Protein AF-A0A8T5J5F2-F1 (afdb_monomer)

Radius of gyration: 21.28 Å; Cα contacts (8 Å, |Δi|>4): 90; chains: 1; bounding box: 45×42×48 Å

Secondary structure (DSSP, 8-state):
-GGGT-----GGGSHHHHHHHTTS-HHHHS-TT--TTHHHHHHHTTTT--HHHHHPPPP-TTTTTSHHHHHHHHHHHGGGHHHHHHHSTTTHHHHTT-HHHHHHHHHHHHHHTTTSS-S---S-HHHHHHTT-

Solvent-accessible surface area (backbone atoms only — not comparable to full-atom values): 8049 Å² total; per-residue (Å²): 91,66,94,73,79,38,88,84,83,63,74,77,74,34,67,70,50,41,61,52,62,71,70,54,60,61,61,43,63,60,26,95,85,64,50,77,48,41,52,59,38,59,58,43,64,77,45,97,59,57,66,71,66,60,67,51,79,90,72,67,85,55,64,76,78,48,46,68,66,55,53,54,49,49,63,70,51,47,82,53,24,63,46,39,14,64,74,40,66,97,47,20,80,58,26,70,75,32,50,70,56,24,49,50,50,31,46,48,39,48,56,45,51,81,72,63,45,73,65,87,86,78,78,57,74,65,56,38,41,58,76,62,86

Foldseek 3Di:
DVVVVDDDDDVCPDPVNVVVVVPDDPCCCQNPVRDHNNVVLVVCVVDPDDNCVSRPDDDDPPCVPCVVVVVVVLVVCVVLQQVLLVVVVVCNVVSNVPVVVSLVVQLCCLQQPPVNNPDDDDDDSNVSSVVRD

Mean predicted aligned error: 8.56 Å

Sequence (133 aa):
SMAHGLEVRVPFLGSRHRNASHKLPMDWRLPANLEEKAALRAAADLTNLPKEIVRRPKLPAGRATSPRMIDSLLDELNPFVEGIAKKNKDLERTLLKQPEIAIGLGLFEAMHILDGGRNKRVGDVSDLLQEVI

pLDDT: mean 90.84, std 8.26, range [58.56, 97.5]

Structure (mmCIF, N/CA/C/O backbone):
data_AF-A0A8T5J5F2-F1
#
_entry.id   AF-A0A8T5J5F2-F1
#
loop_
_atom_site.group_PDB
_atom_site.id
_atom_site.type_symbol
_atom_site.label_atom_id
_atom_site.label_alt_id
_atom_site.label_comp_id
_atom_site.label_asym_id
_atom_site.label_entity_id
_atom_site.label_seq_id
_atom_site.pdbx_PDB_ins_code
_atom_site.Cartn_x
_atom_site.Cartn_y
_atom_site.Cartn_z
_atom_site.occupancy
_atom_site.B_iso_or_equiv
_atom_site.auth_seq_id
_atom_site.auth_comp_id
_atom_site.auth_asym_id
_atom_site.auth_atom_id
_atom_site.pdbx_PDB_model_num
ATOM 1 N N . SER A 1 1 ? 5.846 16.507 -0.248 1.00 76.06 1 SER A N 1
ATOM 2 C CA . SER A 1 1 ? 6.502 17.199 -1.378 1.00 76.06 1 SER A CA 1
ATOM 3 C C . SER A 1 1 ? 5.884 18.563 -1.652 1.00 76.06 1 SER A C 1
ATOM 5 O O . SER A 1 1 ? 6.597 19.546 -1.532 1.00 76.06 1 SER A O 1
ATOM 7 N N . MET A 1 2 ? 4.575 18.660 -1.915 1.00 85.44 2 MET A N 1
ATOM 8 C CA . MET A 1 2 ? 3.913 19.948 -2.200 1.00 85.44 2 MET A CA 1
ATOM 9 C C . MET A 1 2 ? 4.020 20.964 -1.053 1.00 85.44 2 MET A C 1
ATOM 11 O O . MET A 1 2 ? 4.306 22.127 -1.302 1.00 85.44 2 MET A O 1
ATOM 15 N N . ALA A 1 3 ? 3.917 20.514 0.205 1.00 90.62 3 ALA A N 1
ATOM 16 C CA . ALA A 1 3 ? 4.149 21.358 1.387 1.00 90.62 3 ALA A CA 1
ATOM 17 C C . ALA A 1 3 ? 5.572 21.958 1.466 1.00 90.62 3 ALA A C 1
ATOM 19 O O . ALA A 1 3 ? 5.820 22.840 2.272 1.00 90.62 3 ALA A O 1
ATOM 20 N N . HIS A 1 4 ? 6.502 21.470 0.641 1.00 93.62 4 HIS A N 1
ATOM 21 C CA . HIS A 1 4 ? 7.883 21.945 0.546 1.00 93.62 4 HIS A CA 1
ATOM 22 C C . HIS A 1 4 ? 8.172 22.574 -0.833 1.00 93.62 4 HIS A C 1
ATOM 24 O O . HIS A 1 4 ? 9.328 22.672 -1.228 1.00 93.62 4 HIS A O 1
ATOM 30 N N . GLY A 1 5 ? 7.139 22.936 -1.609 1.00 93.31 5 GLY A N 1
ATOM 31 C CA . GLY A 1 5 ? 7.295 23.550 -2.935 1.00 93.31 5 GLY A CA 1
ATOM 32 C C . GLY A 1 5 ? 7.844 22.617 -4.023 1.00 93.31 5 GLY A C 1
ATOM 33 O O . GLY A 1 5 ? 8.269 23.090 -5.073 1.00 93.31 5 GLY A O 1
ATOM 34 N N . LEU A 1 6 ? 7.850 21.298 -3.793 1.00 95.31 6 LEU A N 1
ATOM 35 C CA . LEU A 1 6 ? 8.375 20.315 -4.743 1.00 95.31 6 LEU A CA 1
ATOM 36 C C . LEU A 1 6 ? 7.249 19.645 -5.539 1.00 95.31 6 LEU A C 1
ATOM 38 O O . LEU A 1 6 ? 6.440 18.903 -4.970 1.00 95.31 6 LEU A O 1
ATOM 42 N N . GLU A 1 7 ? 7.259 19.833 -6.862 1.00 94.31 7 GLU A N 1
ATOM 43 C CA . GLU A 1 7 ? 6.437 19.058 -7.798 1.00 94.31 7 GLU A CA 1
ATOM 44 C C . GLU A 1 7 ? 7.052 17.661 -7.976 1.00 94.31 7 GLU A C 1
ATOM 46 O O . GLU A 1 7 ? 8.074 17.481 -8.638 1.00 94.31 7 GLU A O 1
ATOM 51 N N . VAL A 1 8 ? 6.428 16.643 -7.383 1.00 93.38 8 VAL A N 1
ATOM 52 C CA . VAL A 1 8 ? 6.854 15.250 -7.566 1.00 93.38 8 VAL A CA 1
ATOM 53 C C . VAL A 1 8 ? 6.078 14.627 -8.714 1.00 93.38 8 VAL A C 1
ATO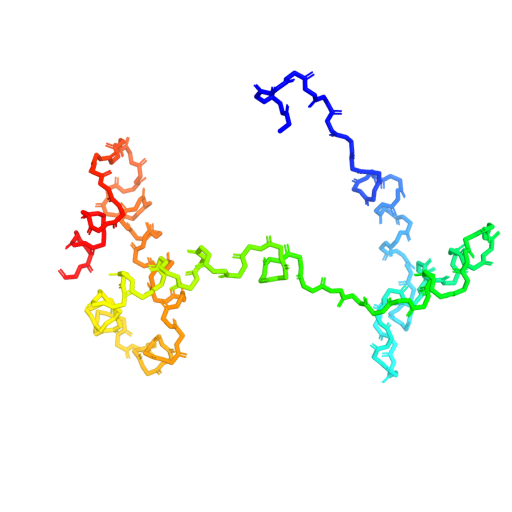M 55 O O . VAL A 1 8 ? 4.850 14.588 -8.696 1.00 93.38 8 VAL A O 1
ATOM 58 N N . ARG A 1 9 ? 6.807 14.079 -9.689 1.00 94.25 9 ARG A N 1
ATOM 59 C CA . ARG A 1 9 ? 6.229 13.340 -10.816 1.00 94.25 9 ARG A CA 1
ATOM 60 C C . ARG A 1 9 ? 6.340 11.840 -10.599 1.00 94.25 9 ARG A C 1
ATOM 62 O O . ARG A 1 9 ? 7.328 11.350 -10.057 1.00 94.25 9 ARG A O 1
ATOM 69 N N . VAL A 1 10 ? 5.339 11.105 -11.081 1.00 94.44 10 VAL A N 1
ATOM 70 C CA . VAL A 1 10 ? 5.279 9.639 -10.989 1.00 94.44 10 VAL A CA 1
ATOM 71 C C . VAL A 1 10 ? 5.172 9.045 -12.400 1.00 94.44 10 VAL A C 1
ATOM 73 O O . VAL A 1 10 ? 4.064 8.795 -12.878 1.00 94.44 10 VAL A O 1
ATOM 76 N N . PRO A 1 11 ? 6.302 8.811 -13.097 1.00 94.38 11 PRO A N 1
ATOM 77 C CA . PRO A 1 11 ? 6.298 8.390 -14.502 1.00 94.38 11 PRO A CA 1
ATOM 78 C C . PRO A 1 11 ? 5.490 7.114 -14.780 1.00 94.38 11 PRO A C 1
ATOM 80 O O . PRO A 1 11 ? 4.796 7.026 -15.792 1.00 94.38 11 PRO A O 1
ATOM 83 N N . PHE A 1 12 ? 5.507 6.153 -13.851 1.00 94.25 12 PHE A N 1
ATOM 84 C CA . PHE A 1 12 ? 4.774 4.887 -13.972 1.00 94.25 12 PHE A CA 1
ATOM 85 C C . PHE A 1 12 ? 3.243 5.042 -13.966 1.00 94.25 12 PHE A C 1
ATOM 87 O O . PHE A 1 12 ? 2.542 4.138 -14.417 1.00 94.25 12 PHE A O 1
ATOM 94 N N . LEU A 1 13 ? 2.707 6.176 -13.499 1.00 95.00 13 LEU A N 1
ATOM 95 C CA . LEU A 1 13 ? 1.266 6.458 -13.515 1.00 95.00 13 LEU A CA 1
ATOM 96 C C . LEU A 1 13 ? 0.820 7.287 -14.727 1.00 95.00 13 LEU A C 1
ATOM 98 O O . LEU A 1 13 ? -0.374 7.554 -14.874 1.00 95.00 13 LEU A O 1
ATOM 102 N N . GLY A 1 14 ? 1.742 7.653 -15.622 1.00 96.56 14 GLY A N 1
ATOM 103 C CA . GLY A 1 14 ? 1.405 8.338 -16.867 1.00 96.56 14 GLY A CA 1
ATOM 104 C C . GLY A 1 14 ? 0.468 7.501 -17.744 1.00 96.56 14 GLY A C 1
ATOM 105 O O . GLY A 1 14 ? 0.651 6.290 -17.884 1.00 96.56 14 GLY A O 1
ATOM 106 N N . SER A 1 15 ? -0.521 8.143 -18.373 1.00 96.75 15 SER A N 1
ATOM 107 C CA . SER A 1 15 ? -1.569 7.475 -19.167 1.00 96.75 15 SER A CA 1
ATOM 108 C C . SER A 1 15 ? -1.007 6.548 -20.248 1.00 96.75 15 SER A C 1
ATOM 110 O O . SER A 1 15 ? -1.450 5.410 -20.385 1.00 96.75 15 SER A O 1
ATOM 112 N N . ARG A 1 16 ? 0.028 6.993 -20.971 1.00 96.88 16 ARG A N 1
ATOM 113 C CA . ARG A 1 16 ? 0.711 6.199 -22.006 1.00 96.88 16 ARG A CA 1
ATOM 114 C C . ARG A 1 16 ? 1.339 4.928 -21.437 1.00 96.88 16 ARG A C 1
ATOM 116 O O . ARG A 1 16 ? 1.150 3.857 -22.006 1.00 96.88 16 ARG A O 1
ATOM 123 N N . HIS A 1 17 ? 2.052 5.047 -20.315 1.00 95.81 17 HIS A N 1
ATOM 124 C CA . HIS A 1 17 ? 2.684 3.903 -19.662 1.00 95.81 17 HIS A CA 1
ATOM 125 C C . HIS A 1 17 ? 1.627 2.933 -19.134 1.00 95.81 17 HIS A C 1
ATOM 127 O O . HIS A 1 17 ? 1.692 1.746 -19.435 1.00 95.81 17 HIS A O 1
ATOM 133 N N . ARG A 1 18 ? 0.602 3.435 -18.431 1.00 95.38 18 ARG A N 1
ATOM 134 C CA . ARG A 1 18 ? -0.513 2.608 -17.947 1.00 95.38 18 ARG A CA 1
ATOM 135 C C . ARG A 1 18 ? -1.175 1.842 -19.092 1.00 95.38 18 ARG A C 1
ATOM 137 O O . ARG A 1 18 ? -1.295 0.625 -19.005 1.00 95.38 18 ARG A O 1
ATOM 144 N N . ASN A 1 19 ? -1.536 2.523 -20.178 1.00 96.81 19 ASN A N 1
ATOM 145 C CA . ASN A 1 19 ? -2.191 1.902 -21.332 1.00 96.81 19 ASN A CA 1
ATOM 146 C C . ASN A 1 19 ? -1.341 0.802 -21.983 1.00 96.81 19 ASN A C 1
ATOM 148 O O . ASN A 1 19 ? -1.895 -0.200 -22.428 1.00 96.81 19 ASN A O 1
ATOM 152 N N . ALA A 1 20 ? -0.018 0.972 -22.045 1.00 95.19 20 ALA A N 1
ATOM 153 C CA . ALA A 1 20 ? 0.886 -0.058 -22.552 1.00 95.19 20 ALA A CA 1
ATOM 154 C C . ALA A 1 20 ? 1.003 -1.237 -21.571 1.00 95.19 20 ALA A C 1
ATOM 156 O O . ALA A 1 20 ? 0.796 -2.385 -21.956 1.00 95.19 20 ALA A O 1
ATOM 157 N N . SER A 1 21 ? 1.251 -0.956 -20.290 1.00 93.50 21 SER A N 1
ATOM 158 C CA . SER A 1 21 ? 1.438 -1.974 -19.250 1.00 93.50 21 SER A CA 1
ATOM 159 C C . SER A 1 21 ? 0.181 -2.819 -19.005 1.00 93.50 21 SER A C 1
ATOM 161 O O . SER A 1 21 ? 0.288 -4.007 -18.712 1.00 93.50 21 SER A O 1
ATOM 163 N N . HIS A 1 22 ? -1.018 -2.250 -19.179 1.00 93.31 22 HIS A N 1
ATOM 164 C CA . HIS A 1 22 ? -2.284 -2.989 -19.080 1.00 93.31 22 HIS A CA 1
ATOM 165 C C . HIS A 1 22 ? -2.499 -4.007 -20.210 1.00 93.31 22 HIS A C 1
ATOM 167 O O . HIS A 1 22 ? -3.282 -4.935 -20.029 1.00 93.31 22 HIS A O 1
ATOM 173 N N . LYS A 1 23 ? -1.812 -3.854 -21.349 1.00 95.75 23 LYS A N 1
ATOM 174 C CA . LYS A 1 23 ? -1.894 -4.776 -22.494 1.00 95.75 23 LYS A CA 1
ATOM 175 C C . LYS A 1 23 ? -0.872 -5.913 -22.427 1.00 95.75 23 LYS A C 1
ATOM 177 O O . LYS A 1 23 ? -0.863 -6.766 -23.309 1.00 95.75 23 LYS A O 1
ATOM 182 N N . LEU A 1 24 ? 0.002 -5.922 -21.418 1.00 95.38 24 LEU A N 1
ATOM 183 C CA . LEU A 1 24 ? 0.981 -6.990 -21.249 1.00 95.38 24 LEU A CA 1
ATOM 184 C C . LEU A 1 24 ? 0.281 -8.321 -20.923 1.00 95.38 24 LEU A C 1
ATOM 186 O O . LEU A 1 24 ? -0.649 -8.328 -20.107 1.00 95.38 24 LEU A O 1
ATOM 190 N N . PRO A 1 25 ? 0.748 -9.449 -21.495 1.00 95.31 25 PRO A N 1
ATOM 191 C CA . PRO A 1 25 ? 0.266 -10.774 -21.120 1.00 95.31 25 PRO A CA 1
ATOM 192 C C . PRO A 1 25 ? 0.392 -11.023 -19.613 1.00 95.31 25 PRO A C 1
ATOM 194 O O . PRO A 1 25 ? 1.283 -10.475 -18.957 1.00 95.31 25 PRO A O 1
ATOM 197 N N . MET A 1 26 ? -0.488 -11.862 -19.057 1.00 92.38 26 MET A N 1
ATOM 198 C CA . MET A 1 26 ? -0.483 -12.161 -17.619 1.00 92.38 26 MET A CA 1
ATOM 199 C C . MET A 1 26 ? 0.855 -12.705 -17.137 1.00 92.38 26 MET A C 1
ATOM 201 O O . MET A 1 26 ? 1.329 -12.235 -16.109 1.00 92.38 26 MET A O 1
ATOM 205 N N . ASP A 1 27 ? 1.503 -13.574 -17.911 1.00 93.56 27 ASP A N 1
ATOM 206 C CA . ASP A 1 27 ? 2.785 -14.183 -17.539 1.00 93.56 27 ASP A CA 1
ATOM 207 C C . ASP A 1 27 ? 3.900 -13.148 -17.334 1.00 93.56 27 ASP A C 1
ATOM 209 O O . ASP A 1 27 ? 4.822 -13.361 -16.560 1.00 93.56 27 ASP A O 1
ATOM 213 N N . TRP A 1 28 ? 3.802 -11.974 -17.961 1.00 93.00 28 TRP A N 1
ATOM 214 C CA . TRP A 1 28 ? 4.762 -10.882 -17.776 1.00 93.00 28 TRP A CA 1
ATOM 215 C C . TRP A 1 28 ? 4.472 -9.999 -16.554 1.00 93.00 28 TRP A C 1
ATOM 217 O O . TRP A 1 28 ? 5.340 -9.234 -16.113 1.00 93.00 28 TRP A O 1
ATOM 227 N N . ARG A 1 29 ? 3.248 -10.074 -16.020 1.00 88.56 29 ARG A N 1
ATOM 228 C CA . ARG A 1 29 ? 2.793 -9.330 -14.835 1.00 88.56 29 ARG A CA 1
ATOM 229 C C . ARG A 1 29 ? 2.836 -10.189 -13.572 1.00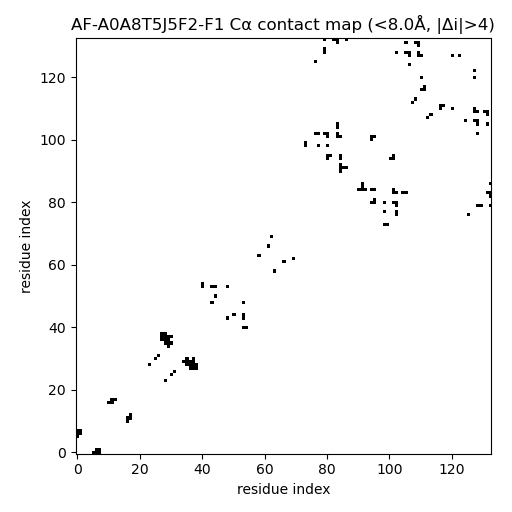 88.56 29 ARG A C 1
ATOM 231 O O . ARG A 1 29 ? 3.161 -9.667 -12.508 1.00 88.56 29 ARG A O 1
ATOM 238 N N . LEU A 1 30 ? 2.504 -11.471 -13.712 1.00 87.69 30 LEU A N 1
ATOM 239 C CA . LEU A 1 30 ? 2.431 -12.483 -12.664 1.00 87.69 30 LEU A CA 1
ATOM 240 C C . LEU A 1 30 ? 2.851 -13.857 -13.235 1.00 87.69 30 LEU A C 1
ATOM 242 O O . LEU A 1 30 ? 1.992 -14.689 -13.523 1.00 87.69 30 LEU A O 1
ATOM 246 N N . PRO A 1 31 ? 4.155 -14.085 -13.453 1.00 88.94 31 PRO A N 1
ATOM 247 C CA . PRO A 1 31 ? 4.662 -15.364 -13.947 1.00 88.94 31 PRO A CA 1
ATOM 248 C C . PRO A 1 31 ? 4.494 -1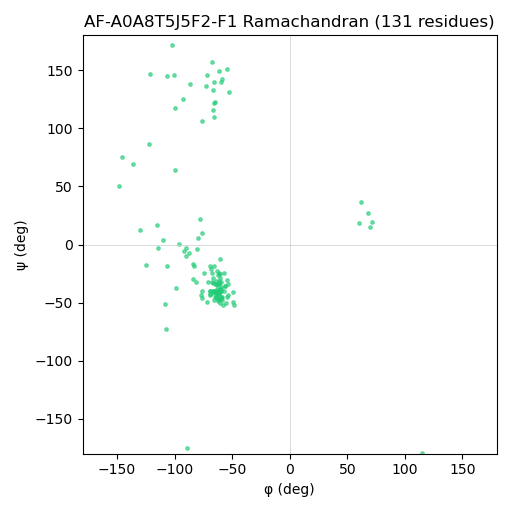6.493 -12.918 1.00 88.94 31 PRO A C 1
ATOM 250 O O . PRO A 1 31 ? 4.464 -16.259 -11.709 1.00 88.94 31 PRO A O 1
ATOM 253 N N . ALA A 1 32 ? 4.477 -17.742 -13.395 1.00 90.50 32 ALA A N 1
ATOM 254 C CA . ALA A 1 32 ? 4.342 -18.939 -12.553 1.00 90.50 32 ALA A CA 1
ATOM 255 C C . ALA A 1 32 ? 5.496 -19.130 -11.548 1.00 90.50 32 ALA A C 1
ATOM 257 O O . ALA A 1 32 ? 5.307 -19.721 -10.490 1.00 90.50 32 ALA A O 1
ATOM 258 N N . ASN A 1 33 ? 6.684 -18.602 -11.854 1.00 89.81 33 ASN A N 1
ATOM 259 C CA . ASN A 1 33 ? 7.846 -18.622 -10.961 1.00 89.81 33 ASN A CA 1
ATOM 260 C C . ASN A 1 33 ? 7.797 -17.533 -9.867 1.00 89.81 33 A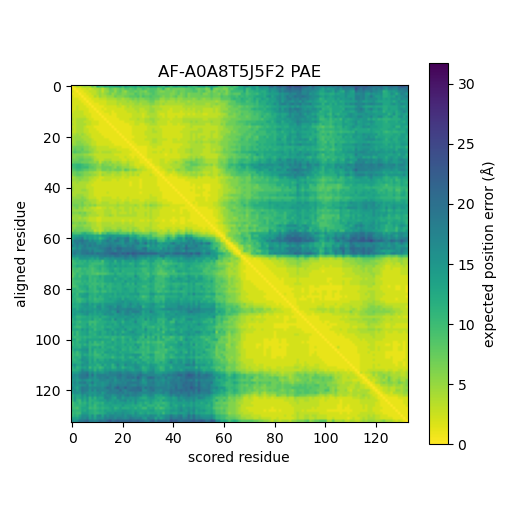SN A C 1
ATOM 262 O O . ASN A 1 33 ? 8.775 -17.368 -9.141 1.00 89.81 33 ASN A O 1
ATOM 266 N N . LEU A 1 34 ? 6.690 -16.783 -9.770 1.00 85.06 34 LEU A N 1
ATOM 267 C CA . LEU A 1 34 ? 6.470 -15.689 -8.818 1.00 85.06 34 LEU A CA 1
ATOM 268 C C . LEU A 1 34 ? 7.472 -14.527 -8.940 1.00 85.06 34 LEU A C 1
ATOM 270 O O . LEU A 1 34 ? 7.596 -13.716 -8.019 1.00 85.06 34 LEU A O 1
ATOM 274 N N . GLU A 1 35 ? 8.172 -14.400 -10.071 1.00 87.88 35 GLU A N 1
ATOM 275 C CA . GLU A 1 35 ? 9.056 -13.264 -10.309 1.00 87.88 35 GLU A CA 1
ATOM 276 C C . GLU A 1 35 ? 8.254 -11.958 -10.414 1.00 87.88 35 GLU A C 1
ATOM 278 O O . GLU A 1 35 ? 7.545 -11.678 -11.385 1.00 87.88 35 GLU A O 1
ATOM 283 N N . GLU A 1 36 ? 8.401 -11.105 -9.403 1.00 87.62 36 GLU A N 1
ATOM 284 C CA . GLU A 1 36 ? 7.753 -9.804 -9.396 1.00 87.62 36 GLU A CA 1
ATOM 285 C C . GLU A 1 36 ? 8.305 -8.885 -10.496 1.00 87.62 36 GLU A C 1
ATOM 287 O O . GLU A 1 36 ? 9.514 -8.642 -10.594 1.00 87.62 36 GLU A O 1
ATOM 292 N N . LYS A 1 37 ? 7.388 -8.236 -11.227 1.00 91.06 37 LYS A N 1
ATOM 293 C CA . LYS A 1 37 ? 7.695 -7.178 -12.204 1.00 91.06 37 LYS A CA 1
ATOM 294 C C . LYS A 1 37 ? 8.574 -7.666 -13.371 1.00 91.06 37 LYS A C 1
ATOM 296 O O . LYS A 1 37 ? 9.404 -6.897 -13.856 1.00 91.06 37 LYS A O 1
ATOM 301 N N . ALA A 1 38 ? 8.374 -8.899 -13.841 1.00 93.88 38 ALA A N 1
ATOM 302 C CA . ALA A 1 38 ? 9.178 -9.525 -14.897 1.00 93.88 38 ALA A CA 1
ATOM 303 C C . ALA A 1 38 ? 9.368 -8.636 -16.143 1.00 93.88 38 ALA A C 1
ATOM 305 O O . ALA A 1 38 ? 10.503 -8.386 -16.545 1.00 93.88 38 ALA A O 1
ATOM 306 N N . ALA A 1 39 ? 8.297 -8.053 -16.701 1.00 94.75 39 ALA A N 1
ATOM 307 C CA . ALA A 1 39 ? 8.424 -7.148 -17.856 1.00 94.75 39 ALA A CA 1
ATOM 308 C C . ALA A 1 39 ? 9.277 -5.903 -17.570 1.00 94.75 39 ALA A C 1
ATOM 310 O O . ALA A 1 39 ? 10.042 -5.461 -18.424 1.00 94.75 39 ALA A O 1
ATOM 311 N N . LEU A 1 40 ? 9.168 -5.334 -16.365 1.00 95.12 40 LEU A N 1
ATOM 312 C CA . LEU A 1 40 ? 9.961 -4.169 -15.978 1.00 95.12 40 LEU A CA 1
ATOM 313 C C . LEU A 1 40 ? 11.438 -4.538 -15.808 1.00 95.12 40 LEU A C 1
ATOM 315 O O . LEU A 1 40 ? 12.299 -3.766 -16.220 1.00 95.12 40 LEU A O 1
ATOM 319 N N . ARG A 1 41 ? 11.730 -5.710 -15.228 1.00 95.38 41 ARG A N 1
ATOM 320 C CA . ARG A 1 41 ? 13.100 -6.227 -15.087 1.00 95.38 41 ARG A CA 1
ATOM 321 C C . ARG A 1 41 ? 13.726 -6.493 -16.455 1.00 95.38 41 ARG A C 1
ATOM 323 O O . ARG A 1 41 ? 14.836 -6.032 -16.697 1.00 95.38 41 ARG A O 1
ATOM 330 N N . ALA A 1 42 ? 12.986 -7.130 -17.361 1.00 95.00 42 ALA A N 1
ATOM 331 C CA . ALA A 1 42 ? 13.429 -7.377 -18.730 1.00 95.00 42 ALA A CA 1
ATOM 332 C C . ALA A 1 42 ? 13.686 -6.071 -19.501 1.00 95.00 42 ALA A C 1
ATOM 334 O O . ALA A 1 42 ? 14.694 -5.951 -20.187 1.00 95.00 42 ALA A O 1
ATOM 335 N N . ALA A 1 43 ? 12.827 -5.058 -19.350 1.00 95.25 43 ALA A N 1
ATOM 336 C CA . ALA A 1 43 ? 13.065 -3.744 -19.948 1.00 95.25 43 ALA A CA 1
ATOM 337 C C . ALA A 1 43 ? 14.282 -3.033 -19.327 1.00 95.25 43 ALA A C 1
ATOM 339 O O . ALA A 1 43 ? 15.074 -2.424 -20.041 1.00 95.25 43 ALA A O 1
ATOM 340 N N . ALA A 1 44 ? 14.459 -3.126 -18.006 1.00 96.62 44 ALA A N 1
ATOM 341 C CA . ALA A 1 44 ? 15.604 -2.548 -17.307 1.00 96.62 44 ALA A CA 1
ATOM 342 C C . ALA A 1 44 ? 16.930 -3.234 -17.678 1.00 96.62 44 ALA A C 1
ATOM 344 O O . ALA A 1 44 ? 17.962 -2.567 -17.697 1.00 96.62 44 ALA A O 1
ATOM 345 N N . ASP A 1 45 ? 16.913 -4.519 -18.045 1.00 96.44 45 ASP A N 1
ATOM 346 C CA . ASP A 1 45 ? 18.096 -5.228 -18.548 1.00 96.44 45 ASP A CA 1
ATOM 347 C C . ASP A 1 45 ? 18.653 -4.667 -19.855 1.00 96.44 45 ASP A C 1
ATOM 349 O O . ASP A 1 45 ? 19.832 -4.891 -20.131 1.00 96.44 45 ASP A O 1
ATOM 353 N N . LEU A 1 46 ? 17.821 -3.970 -20.636 1.00 97.06 46 LEU A N 1
ATOM 354 C CA . LEU A 1 46 ? 18.211 -3.297 -21.879 1.00 97.06 46 LEU A CA 1
ATOM 355 C C . LEU A 1 46 ? 18.880 -1.936 -21.626 1.00 97.06 46 LEU A C 1
ATOM 357 O O . LEU A 1 46 ? 19.294 -1.265 -22.567 1.00 97.06 46 LEU A O 1
ATOM 361 N N . THR A 1 47 ? 18.954 -1.506 -20.366 1.00 96.62 47 THR A N 1
ATOM 362 C CA . THR A 1 47 ? 19.623 -0.269 -19.947 1.00 96.62 47 THR A CA 1
ATOM 363 C C . THR A 1 47 ? 20.995 -0.568 -19.342 1.00 96.62 47 THR A C 1
ATOM 365 O O . THR A 1 47 ? 21.320 -1.713 -19.039 1.00 96.62 47 THR A O 1
ATOM 368 N N . ASN A 1 48 ? 21.782 0.474 -19.070 1.00 97.38 48 ASN A N 1
ATOM 369 C CA . ASN A 1 48 ? 23.085 0.357 -18.401 1.00 97.38 48 ASN A CA 1
ATOM 370 C C . ASN A 1 48 ? 22.981 0.167 -16.872 1.00 97.38 48 ASN A C 1
ATOM 372 O O . ASN A 1 48 ? 23.914 0.503 -16.143 1.00 97.38 48 ASN A O 1
ATOM 376 N N . LEU A 1 49 ? 21.845 -0.319 -16.360 1.00 97.19 49 LEU A N 1
ATOM 377 C CA . LEU A 1 49 ? 21.693 -0.594 -14.934 1.00 97.19 49 LEU A CA 1
ATOM 378 C C . LEU A 1 49 ? 22.489 -1.850 -14.541 1.00 97.19 49 LEU A C 1
ATOM 380 O O . LEU A 1 49 ? 22.401 -2.865 -15.241 1.00 97.19 49 LEU A O 1
ATOM 384 N N . PRO A 1 50 ? 23.212 -1.832 -13.405 1.00 97.50 50 PRO A N 1
ATOM 385 C CA . PRO A 1 50 ? 23.910 -3.015 -12.918 1.00 97.50 50 PRO A CA 1
ATOM 386 C C . PRO A 1 50 ? 22.946 -4.179 -12.662 1.00 97.50 50 PRO A C 1
ATOM 388 O O . PRO A 1 50 ? 21.816 -3.983 -12.194 1.00 97.50 50 PRO A O 1
ATOM 391 N N . LYS A 1 51 ? 23.374 -5.410 -12.963 1.00 95.31 51 LYS A N 1
ATOM 392 C CA . LYS A 1 51 ? 22.496 -6.592 -12.904 1.00 95.31 51 LYS A CA 1
ATOM 393 C C . LYS A 1 51 ? 22.003 -6.871 -11.489 1.00 95.31 51 LYS A C 1
ATOM 395 O O . LYS A 1 51 ? 20.848 -7.256 -11.310 1.00 95.31 51 LYS A O 1
ATOM 400 N N . GLU A 1 52 ? 22.826 -6.595 -10.490 1.00 96.19 52 GLU A N 1
ATOM 401 C CA . GLU A 1 52 ? 22.478 -6.665 -9.076 1.00 96.19 52 GLU A CA 1
ATOM 402 C C . GLU A 1 52 ? 21.349 -5.694 -8.694 1.00 96.19 52 GLU A C 1
ATOM 404 O O . GLU A 1 52 ? 20.522 -6.028 -7.847 1.00 96.19 52 GLU A O 1
ATOM 409 N N . ILE A 1 53 ? 21.240 -4.535 -9.359 1.00 94.94 53 ILE A N 1
ATOM 410 C CA . ILE A 1 53 ? 20.144 -3.579 -9.145 1.00 94.94 53 ILE A CA 1
ATOM 411 C C . ILE A 1 53 ? 18.867 -4.069 -9.820 1.00 94.94 53 ILE A C 1
ATOM 413 O O . ILE A 1 53 ? 17.808 -4.072 -9.191 1.00 94.94 53 ILE A O 1
ATOM 417 N N . VAL A 1 54 ? 18.956 -4.528 -11.073 1.00 96.06 54 VAL A N 1
ATOM 418 C CA . VAL A 1 54 ? 17.786 -5.035 -11.812 1.00 96.06 54 VAL A CA 1
ATOM 419 C C . VAL A 1 54 ? 17.195 -6.270 -11.127 1.00 96.06 54 VAL A C 1
ATOM 421 O O . VAL A 1 54 ? 15.975 -6.438 -11.076 1.00 96.06 54 VAL A O 1
ATOM 424 N N . ARG A 1 55 ? 18.051 -7.141 -10.583 1.00 93.19 55 ARG A N 1
ATOM 425 C CA . ARG A 1 55 ? 17.635 -8.389 -9.936 1.00 93.19 55 ARG A CA 1
ATOM 426 C C . ARG A 1 55 ? 17.308 -8.246 -8.450 1.00 93.19 55 ARG A C 1
ATOM 428 O O . ARG A 1 55 ? 16.743 -9.183 -7.885 1.00 93.19 55 ARG A O 1
ATOM 435 N N . ARG A 1 56 ? 17.560 -7.087 -7.830 1.00 92.50 56 ARG A N 1
ATOM 436 C CA . ARG A 1 56 ? 17.308 -6.845 -6.401 1.00 92.50 56 ARG A CA 1
ATOM 437 C C . ARG A 1 56 ? 15.861 -7.197 -6.000 1.00 92.50 56 ARG A C 1
ATOM 439 O O . ARG A 1 56 ? 14.918 -6.753 -6.665 1.00 92.50 56 ARG A O 1
ATOM 446 N N . PRO A 1 57 ? 15.640 -7.961 -4.916 1.00 88.31 57 PRO A N 1
ATOM 447 C CA . PRO A 1 57 ? 14.300 -8.215 -4.390 1.00 88.31 57 PRO A CA 1
ATOM 448 C C . PRO A 1 57 ? 13.597 -6.928 -3.941 1.00 88.31 57 PRO A C 1
ATOM 450 O O . PRO A 1 57 ? 14.237 -5.970 -3.494 1.00 88.31 57 PRO A O 1
ATOM 453 N N . LYS A 1 58 ? 12.265 -6.895 -4.042 1.00 85.56 58 LYS A N 1
ATOM 454 C CA . LYS A 1 58 ? 11.468 -5.778 -3.527 1.00 85.56 58 LYS A CA 1
ATOM 455 C C . LYS A 1 58 ? 11.584 -5.743 -2.005 1.00 85.56 58 LYS A C 1
ATOM 457 O O . LYS A 1 58 ? 11.204 -6.690 -1.329 1.00 85.56 58 LYS A O 1
ATOM 462 N N . LEU A 1 59 ? 12.059 -4.622 -1.470 1.00 78.69 59 LEU A N 1
ATOM 463 C CA . LEU A 1 59 ? 11.981 -4.366 -0.038 1.00 78.69 59 LEU A CA 1
ATOM 464 C C . LEU A 1 59 ? 10.634 -3.718 0.309 1.00 78.69 59 LEU A C 1
ATOM 466 O O . LEU A 1 59 ? 10.181 -2.829 -0.422 1.00 78.69 59 LEU A O 1
ATOM 470 N N . PRO A 1 60 ? 9.989 -4.123 1.413 1.00 70.38 60 PRO A N 1
ATOM 471 C CA . PRO A 1 60 ? 8.801 -3.444 1.907 1.00 70.38 60 PRO A CA 1
ATOM 472 C C . PRO A 1 60 ? 9.179 -2.037 2.393 1.00 70.38 60 PRO A C 1
ATOM 474 O O . PRO A 1 60 ? 9.922 -1.876 3.356 1.00 70.38 60 PRO A O 1
ATOM 477 N N . ALA A 1 61 ? 8.652 -1.008 1.728 1.00 60.12 61 ALA A N 1
ATOM 478 C CA . ALA A 1 61 ? 9.026 0.396 1.932 1.00 60.12 61 ALA A CA 1
ATOM 479 C C . ALA A 1 61 ? 8.452 1.055 3.210 1.00 60.12 61 ALA A C 1
ATOM 481 O O . ALA A 1 61 ? 8.537 2.265 3.346 1.00 60.12 61 ALA A O 1
ATOM 482 N N . GLY A 1 62 ? 7.853 0.290 4.130 1.00 60.84 62 GLY A N 1
ATOM 483 C CA . GLY A 1 62 ? 7.276 0.807 5.382 1.00 60.84 62 GLY A CA 1
ATOM 484 C C . GLY A 1 62 ? 8.113 0.428 6.602 1.00 60.84 62 GLY A C 1
ATOM 485 O O . GLY A 1 62 ? 8.851 1.246 7.147 1.00 60.84 62 GLY A O 1
ATOM 486 N N . ARG A 1 63 ? 8.064 -0.85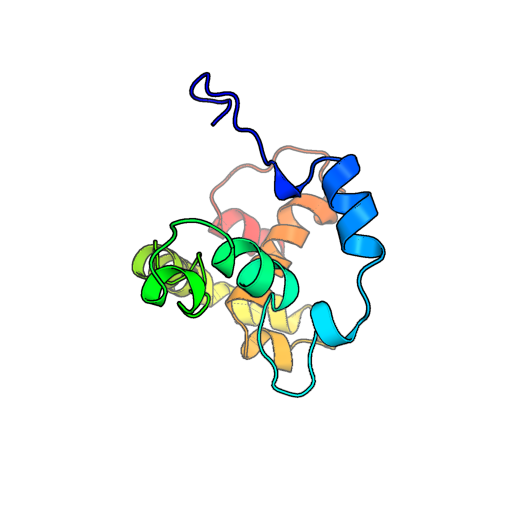3 6.994 1.00 58.56 63 ARG A N 1
ATOM 487 C CA . ARG A 1 63 ? 8.839 -1.365 8.139 1.00 58.56 63 ARG A CA 1
ATOM 488 C C . ARG A 1 63 ? 10.353 -1.215 7.973 1.00 58.56 63 ARG A C 1
ATOM 490 O O . ARG A 1 63 ? 11.044 -1.064 8.966 1.00 58.56 63 ARG A O 1
ATOM 497 N N . ALA A 1 64 ? 10.887 -1.230 6.751 1.00 60.88 64 ALA A N 1
ATOM 498 C CA . ALA A 1 64 ? 12.335 -1.145 6.547 1.00 60.88 64 ALA A CA 1
ATOM 499 C C . ALA A 1 64 ? 12.915 0.264 6.787 1.00 60.88 64 ALA A C 1
ATOM 501 O O . ALA A 1 64 ? 14.101 0.387 7.078 1.00 60.88 64 ALA A O 1
ATOM 502 N N . THR A 1 65 ? 12.109 1.323 6.656 1.00 63.72 65 THR A N 1
ATOM 503 C CA . THR A 1 65 ? 12.576 2.720 6.726 1.00 63.72 65 THR A CA 1
ATOM 504 C C . THR A 1 65 ? 12.194 3.431 8.023 1.00 63.72 65 THR A C 1
ATOM 506 O O . THR A 1 65 ? 12.798 4.450 8.350 1.00 63.72 65 THR A O 1
ATOM 509 N N . SER A 1 66 ? 11.216 2.927 8.783 1.00 65.06 66 SER A N 1
ATOM 510 C CA . SER A 1 66 ? 10.823 3.497 10.086 1.00 65.06 66 SER A CA 1
ATOM 511 C C . SER A 1 66 ? 10.314 2.441 11.086 1.00 65.06 66 SER A C 1
ATOM 513 O O . SER A 1 66 ? 9.239 2.624 11.651 1.00 65.06 66 SER A O 1
ATOM 515 N N . PRO A 1 67 ? 11.051 1.333 11.319 1.00 65.19 67 PRO A N 1
ATOM 516 C CA . PRO A 1 67 ? 10.545 0.199 12.099 1.00 65.19 67 PRO A CA 1
ATOM 517 C C . PRO A 1 67 ? 10.127 0.604 13.519 1.00 65.19 67 PRO A C 1
ATOM 519 O O . PRO A 1 67 ? 8.981 0.416 13.905 1.00 65.19 67 PRO A O 1
ATOM 522 N N . ARG A 1 68 ? 11.018 1.281 14.254 1.00 77.00 68 ARG A N 1
ATOM 523 C CA . ARG A 1 68 ? 10.817 1.550 15.687 1.00 77.00 68 ARG A CA 1
ATOM 524 C C . ARG A 1 68 ? 9.654 2.492 15.998 1.00 77.00 68 ARG A C 1
ATOM 526 O O . ARG A 1 68 ? 9.025 2.324 17.027 1.00 77.00 68 ARG A O 1
ATOM 533 N N . MET A 1 69 ? 9.368 3.473 15.138 1.00 80.12 69 MET A N 1
ATOM 534 C CA . MET A 1 69 ? 8.280 4.427 15.402 1.00 80.12 69 MET A CA 1
ATOM 535 C C . MET A 1 69 ? 6.904 3.771 15.310 1.00 80.12 69 MET A C 1
ATOM 537 O O . MET A 1 69 ? 6.037 4.080 16.117 1.00 80.12 69 MET A O 1
ATOM 541 N N . ILE A 1 70 ? 6.705 2.877 14.336 1.00 82.75 70 ILE A N 1
ATOM 542 C CA . ILE A 1 70 ? 5.429 2.169 14.199 1.00 82.75 70 ILE A CA 1
ATOM 543 C C . ILE A 1 70 ? 5.260 1.189 15.354 1.00 82.75 70 ILE A C 1
ATOM 545 O O . ILE A 1 70 ? 4.185 1.144 15.934 1.00 82.75 70 ILE A O 1
ATOM 549 N N . ASP A 1 71 ? 6.315 0.455 15.708 1.00 86.06 71 ASP A N 1
ATOM 550 C CA . ASP A 1 71 ? 6.250 -0.510 16.806 1.00 86.06 71 ASP A CA 1
ATOM 551 C C . ASP A 1 71 ? 5.906 0.192 18.134 1.00 86.06 71 ASP A C 1
ATOM 553 O O . ASP A 1 71 ? 4.960 -0.210 18.803 1.00 86.06 71 ASP A O 1
ATOM 557 N N . SER A 1 72 ? 6.564 1.315 18.459 1.00 89.31 72 SER A N 1
ATOM 558 C CA . SER A 1 72 ? 6.245 2.091 19.669 1.00 89.31 72 SER A CA 1
ATOM 559 C C . SER A 1 72 ? 4.817 2.642 19.683 1.00 89.31 72 SER A C 1
ATOM 561 O O . SER A 1 72 ? 4.174 2.618 20.727 1.00 89.31 72 SER A O 1
ATOM 563 N N . LEU A 1 73 ? 4.306 3.111 18.539 1.00 89.44 73 LEU A N 1
ATOM 564 C CA . LEU A 1 73 ? 2.922 3.579 18.434 1.00 89.44 73 LEU A CA 1
ATOM 565 C C . LEU A 1 73 ? 1.921 2.430 18.619 1.00 89.44 73 LEU A C 1
ATOM 567 O O . LEU A 1 73 ? 0.892 2.599 19.267 1.00 89.44 73 LEU A O 1
ATOM 571 N N . LEU A 1 74 ? 2.199 1.261 18.038 1.00 91.44 74 LEU A N 1
ATOM 572 C CA . LEU A 1 74 ? 1.336 0.092 18.199 1.00 91.44 74 LEU A CA 1
ATOM 573 C C . LEU A 1 74 ? 1.319 -0.385 19.651 1.00 91.44 74 LEU A C 1
ATOM 575 O O . LEU A 1 74 ? 0.244 -0.711 20.144 1.00 91.44 74 LEU A O 1
ATOM 579 N N . ASP A 1 75 ? 2.463 -0.374 20.337 1.00 93.12 75 ASP A N 1
ATOM 580 C CA . ASP A 1 75 ? 2.548 -0.717 21.760 1.00 93.12 75 ASP A CA 1
ATOM 581 C C . ASP A 1 75 ? 1.734 0.258 22.628 1.00 93.12 75 ASP A C 1
ATOM 583 O O . ASP A 1 75 ? 1.000 -0.176 23.518 1.00 93.12 75 ASP A O 1
ATOM 587 N N . GLU A 1 76 ? 1.815 1.562 22.340 1.00 94.31 76 GLU A N 1
ATOM 588 C CA . GLU A 1 76 ? 1.049 2.611 23.028 1.00 94.31 76 GLU A CA 1
ATOM 589 C C . GLU A 1 76 ? -0.467 2.423 22.864 1.00 94.31 76 GLU A C 1
ATOM 591 O O . GLU A 1 76 ? -1.220 2.544 23.830 1.00 94.31 76 GLU A O 1
ATOM 596 N N . LEU A 1 77 ? -0.918 2.084 21.654 1.00 96.19 77 LEU A N 1
ATOM 597 C CA . LEU A 1 77 ? -2.341 1.975 21.317 1.00 96.19 77 LEU A CA 1
ATOM 598 C C . LEU A 1 77 ? -2.918 0.564 21.514 1.00 96.19 77 LEU A C 1
ATOM 600 O O . LEU A 1 77 ? -4.130 0.364 21.397 1.00 96.19 77 LEU A O 1
ATOM 604 N N . ASN A 1 78 ? -2.086 -0.426 21.839 1.00 95.56 78 ASN A N 1
ATOM 605 C CA . ASN A 1 78 ? -2.508 -1.810 22.048 1.00 95.56 78 ASN A CA 1
ATOM 606 C C . ASN A 1 78 ? -3.651 -1.989 23.078 1.00 95.56 78 ASN A C 1
ATOM 608 O O . ASN A 1 78 ? -4.502 -2.852 22.849 1.00 95.56 78 ASN A O 1
ATOM 612 N N . PRO A 1 79 ? -3.758 -1.189 24.165 1.00 96.69 79 PRO A N 1
ATOM 613 C CA . PRO A 1 79 ? -4.872 -1.294 25.114 1.00 96.69 79 PRO A CA 1
ATOM 614 C C . PRO A 1 79 ? -6.268 -1.134 24.488 1.00 96.69 79 PRO A C 1
ATOM 616 O O . PRO A 1 79 ? -7.244 -1.656 25.023 1.00 96.69 79 PRO A O 1
ATOM 619 N N . PHE A 1 80 ? -6.377 -0.457 23.342 1.00 96.88 80 PHE A N 1
ATOM 620 C CA . PHE A 1 80 ? -7.647 -0.208 22.653 1.00 96.88 80 PHE A CA 1
ATOM 621 C C . PHE A 1 80 ? -8.105 -1.380 21.765 1.00 96.88 80 PHE A C 1
ATOM 623 O O . PHE A 1 80 ? -9.287 -1.485 21.427 1.00 96.88 80 PHE A O 1
ATOM 630 N N . VAL A 1 81 ? -7.192 -2.289 21.400 1.00 97.19 81 VAL A N 1
ATOM 631 C CA . VAL A 1 81 ? -7.432 -3.370 20.425 1.00 97.19 81 VAL A CA 1
ATOM 632 C C . VAL A 1 81 ? -8.584 -4.277 20.847 1.00 97.19 81 VAL A C 1
ATOM 634 O O . VAL A 1 81 ? -9.446 -4.601 20.030 1.00 97.19 81 VAL A O 1
ATOM 637 N N . GLU A 1 82 ? -8.624 -4.677 22.118 1.00 96.62 82 GLU A N 1
ATOM 638 C CA . GLU A 1 82 ? -9.643 -5.604 22.614 1.00 96.62 82 GLU A CA 1
ATOM 639 C C . GLU A 1 82 ? -11.047 -4.982 22.577 1.00 96.62 82 GLU A C 1
ATOM 641 O O . GLU A 1 82 ? -12.006 -5.649 22.187 1.00 96.62 82 GLU A O 1
ATOM 646 N N . GLY A 1 83 ? -11.167 -3.696 22.922 1.00 96.19 83 GLY A N 1
ATOM 647 C CA . GLY A 1 83 ? -12.433 -2.964 22.867 1.00 96.19 83 GLY A CA 1
ATOM 648 C C . GLY A 1 83 ? -12.988 -2.880 21.445 1.00 96.19 83 GLY A C 1
ATOM 649 O O . GLY A 1 83 ? -14.133 -3.260 21.187 1.00 96.19 83 GLY A O 1
ATOM 650 N N . ILE A 1 84 ? -12.134 -2.489 20.497 1.00 96.31 84 ILE A N 1
ATOM 651 C CA . ILE A 1 84 ? -12.504 -2.381 19.079 1.00 96.31 84 ILE A CA 1
ATOM 652 C C . ILE A 1 84 ? -12.878 -3.756 18.509 1.00 96.31 84 ILE A C 1
ATOM 654 O O . ILE A 1 84 ? -13.856 -3.886 17.764 1.00 96.31 84 ILE A O 1
ATOM 658 N N . ALA A 1 85 ? -12.122 -4.798 18.867 1.00 96.44 85 ALA A N 1
ATOM 659 C CA . ALA A 1 85 ? -12.382 -6.158 18.412 1.00 96.44 85 ALA A CA 1
ATOM 660 C C . ALA A 1 85 ? -13.739 -6.677 18.916 1.00 96.44 85 ALA A C 1
ATOM 662 O O . ALA A 1 85 ? -14.516 -7.190 18.112 1.00 96.44 85 ALA A O 1
ATOM 663 N N . LYS A 1 86 ? -14.067 -6.479 20.201 1.00 95.62 86 LYS A N 1
ATOM 664 C CA . LYS A 1 86 ? -15.343 -6.915 20.808 1.00 95.62 86 LYS A CA 1
ATOM 665 C C . LYS A 1 86 ? -16.572 -6.271 20.172 1.00 95.62 86 LYS A C 1
ATOM 667 O O . LYS A 1 86 ? -17.627 -6.902 20.071 1.00 95.62 86 LYS A O 1
ATOM 672 N N . LYS A 1 87 ? -16.451 -5.020 19.728 1.00 93.62 87 LYS A N 1
ATOM 673 C CA . LYS A 1 87 ? -17.518 -4.320 19.001 1.00 93.62 87 LYS A CA 1
ATOM 674 C C . LYS A 1 87 ? -17.779 -4.942 17.623 1.00 93.62 87 LYS A C 1
ATOM 676 O O . LYS A 1 87 ? -18.923 -4.996 17.175 1.00 93.62 87 LYS A O 1
ATOM 681 N N . ASN A 1 88 ? -16.739 -5.484 16.99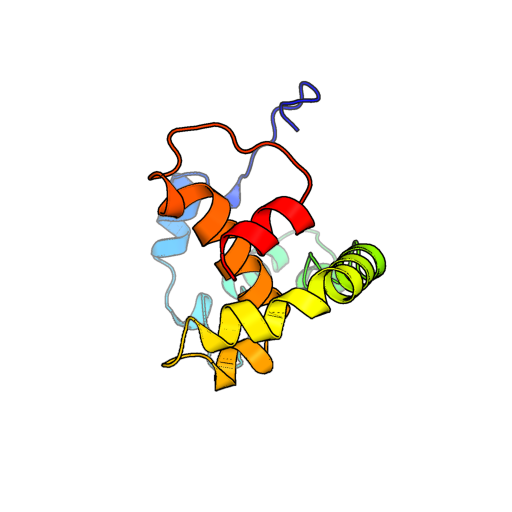0 1.00 91.19 88 ASN A N 1
ATOM 682 C CA . ASN A 1 88 ? -16.784 -6.133 15.680 1.00 91.19 88 ASN A CA 1
ATOM 683 C C . ASN A 1 88 ? -16.836 -7.664 15.814 1.00 91.19 88 ASN A C 1
ATOM 685 O O . ASN A 1 88 ? -15.924 -8.362 15.374 1.00 91.19 88 ASN A O 1
ATOM 689 N N . LYS A 1 89 ? -17.915 -8.193 16.406 1.00 90.81 89 LYS A N 1
ATOM 690 C CA . LYS A 1 89 ? -18.051 -9.617 16.788 1.00 90.81 89 LYS A CA 1
ATOM 691 C C . LYS A 1 89 ? -17.697 -10.615 15.679 1.00 90.81 89 LYS A C 1
ATOM 693 O O . LYS A 1 89 ? -17.009 -11.597 15.938 1.00 90.81 89 LYS A O 1
ATOM 698 N N . ASP A 1 90 ? -18.106 -10.345 14.440 1.00 94.19 90 ASP A N 1
ATOM 699 C CA . ASP A 1 90 ? -17.840 -11.239 13.301 1.00 94.19 90 ASP A CA 1
ATOM 700 C C . ASP A 1 90 ? -16.346 -11.320 12.938 1.00 94.19 90 ASP A C 1
ATOM 702 O O . ASP A 1 90 ? -15.884 -12.302 12.355 1.00 94.19 90 ASP A O 1
ATOM 706 N N . LEU A 1 91 ? -15.577 -10.288 13.292 1.00 94.00 91 LEU A N 1
ATOM 707 C CA . LEU A 1 91 ? -14.157 -10.144 12.975 1.00 94.00 91 LEU A CA 1
ATOM 708 C C . LEU A 1 91 ? -13.256 -10.181 14.214 1.00 94.00 91 LEU A C 1
ATOM 710 O O . LEU A 1 91 ? -12.035 -10.163 14.057 1.00 94.00 91 LEU A O 1
ATOM 714 N N . GLU A 1 92 ? -13.819 -10.277 15.421 1.00 95.75 92 GLU A N 1
ATOM 715 C CA . GLU A 1 92 ? -13.119 -10.138 16.704 1.00 95.75 92 GLU A CA 1
ATOM 716 C C . GLU A 1 92 ? -11.837 -10.976 16.749 1.00 95.75 92 GLU A C 1
ATOM 718 O O . GLU A 1 92 ? -10.740 -10.462 16.970 1.00 95.75 92 GLU A O 1
ATOM 723 N N . ARG A 1 93 ? -11.944 -12.270 16.424 1.00 95.69 93 ARG A N 1
ATOM 724 C CA . ARG A 1 93 ? -10.803 -13.198 16.436 1.00 95.69 93 ARG A CA 1
ATOM 725 C C . ARG A 1 93 ? -9.690 -12.805 15.459 1.00 95.69 93 ARG A C 1
ATOM 727 O O . ARG A 1 93 ? -8.524 -13.105 15.719 1.00 95.69 93 ARG A O 1
ATOM 734 N N . THR A 1 94 ? -10.036 -12.207 14.324 1.00 94.62 94 THR A N 1
ATOM 735 C CA . THR A 1 94 ? -9.066 -11.745 13.320 1.00 94.62 94 THR A CA 1
ATOM 736 C C . THR A 1 94 ? -8.412 -10.447 13.775 1.00 94.62 94 THR A C 1
ATOM 738 O O . THR A 1 94 ? -7.191 -10.330 13.696 1.00 94.62 94 THR A O 1
ATOM 741 N N . LEU A 1 95 ? -9.199 -9.516 14.317 1.00 95.62 95 LEU A N 1
ATOM 742 C CA . LEU A 1 95 ? -8.726 -8.222 14.809 1.00 95.62 95 LEU A CA 1
ATOM 743 C C . LEU A 1 95 ? -7.772 -8.371 16.000 1.00 95.62 95 LEU A C 1
ATOM 745 O O . LEU A 1 95 ? -6.721 -7.740 16.013 1.00 95.62 95 LEU A O 1
ATOM 749 N N . LEU A 1 96 ? -8.048 -9.294 16.927 1.00 95.69 96 LEU A N 1
ATOM 750 C CA . LEU A 1 96 ? -7.133 -9.610 18.035 1.00 95.69 96 LEU A CA 1
ATOM 751 C C . LEU A 1 96 ? -5.770 -10.153 17.567 1.00 95.69 96 LEU A C 1
ATOM 753 O O . LEU A 1 96 ? -4.783 -10.049 18.287 1.00 95.69 96 LEU A O 1
ATOM 757 N N . LYS A 1 97 ? -5.697 -10.747 16.369 1.00 95.50 97 LYS A N 1
ATOM 758 C CA . LYS A 1 97 ? -4.440 -11.240 15.777 1.00 95.50 97 LYS A CA 1
ATOM 759 C C . LYS A 1 97 ? -3.719 -10.192 14.930 1.00 95.50 97 LYS A C 1
ATOM 761 O O . LYS A 1 97 ? -2.608 -10.458 14.477 1.00 95.50 97 LYS A O 1
ATOM 766 N N . GLN A 1 98 ? -4.368 -9.063 14.659 1.00 94.31 98 GLN A N 1
ATOM 767 C CA . GLN A 1 98 ? -3.895 -8.007 13.768 1.00 94.31 98 GLN A CA 1
ATOM 768 C C . GLN A 1 98 ? -4.147 -6.644 14.433 1.00 94.31 98 GLN A C 1
ATOM 770 O O . GLN A 1 98 ? -5.029 -5.900 13.988 1.00 94.31 98 GLN A O 1
ATOM 775 N N . PRO A 1 99 ? -3.418 -6.322 15.520 1.00 93.00 99 PRO A N 1
ATOM 776 C CA . PRO A 1 99 ? -3.644 -5.111 16.311 1.00 93.00 99 PRO A CA 1
ATOM 777 C C . PRO A 1 99 ? -3.561 -3.834 15.467 1.00 93.00 99 PRO A C 1
ATOM 779 O O . PRO A 1 99 ? -4.363 -2.923 15.651 1.00 93.00 99 PRO A O 1
ATOM 782 N N . GLU A 1 100 ? -2.678 -3.789 14.468 1.00 92.94 100 GLU A N 1
ATOM 783 C CA . GLU A 1 100 ? -2.568 -2.663 13.540 1.00 92.94 100 GLU A CA 1
ATOM 784 C C . GLU A 1 100 ? -3.840 -2.446 12.704 1.00 92.94 100 GLU A C 1
ATOM 786 O O . GLU A 1 100 ? -4.214 -1.307 12.418 1.00 92.94 100 GLU A O 1
ATOM 791 N N . ILE A 1 101 ? -4.535 -3.529 12.341 1.00 94.94 101 ILE A N 1
ATOM 792 C CA . ILE A 1 101 ? -5.798 -3.468 11.598 1.00 94.94 101 ILE A CA 1
ATOM 793 C C . ILE A 1 101 ? -6.935 -3.059 12.532 1.00 94.94 101 ILE A C 1
ATOM 795 O O . ILE A 1 101 ? -7.770 -2.249 12.138 1.00 94.94 101 ILE A O 1
ATOM 799 N N . ALA A 1 102 ? -6.951 -3.566 13.768 1.00 96.56 102 ALA A N 1
ATOM 800 C CA . ALA A 1 102 ? -7.928 -3.168 14.778 1.00 96.56 102 ALA A CA 1
ATOM 801 C C . ALA A 1 102 ? -7.836 -1.667 15.092 1.00 96.56 102 ALA A C 1
ATOM 803 O O . ALA A 1 102 ? -8.835 -0.959 14.989 1.00 96.56 102 ALA A O 1
ATOM 804 N N . ILE A 1 103 ? -6.632 -1.163 15.376 1.00 96.25 103 ILE A N 1
ATOM 805 C CA . ILE A 1 103 ? -6.379 0.265 15.610 1.00 96.25 103 ILE A CA 1
ATOM 806 C C . ILE A 1 103 ? -6.795 1.091 14.386 1.00 96.25 103 ILE A C 1
ATOM 808 O O . ILE A 1 103 ? -7.527 2.071 14.518 1.00 96.25 103 ILE A O 1
ATOM 812 N N . GLY A 1 104 ? -6.382 0.679 13.182 1.00 95.44 104 GLY A N 1
ATOM 813 C CA . GLY A 1 104 ? -6.747 1.372 11.945 1.00 95.44 104 GLY A CA 1
ATOM 814 C C . GLY A 1 104 ? -8.259 1.433 11.708 1.00 95.44 104 GLY A C 1
ATOM 815 O O . GLY A 1 104 ? -8.770 2.473 11.291 1.00 95.44 104 GLY A O 1
ATOM 816 N N . LEU A 1 105 ? -8.981 0.351 12.012 1.00 95.88 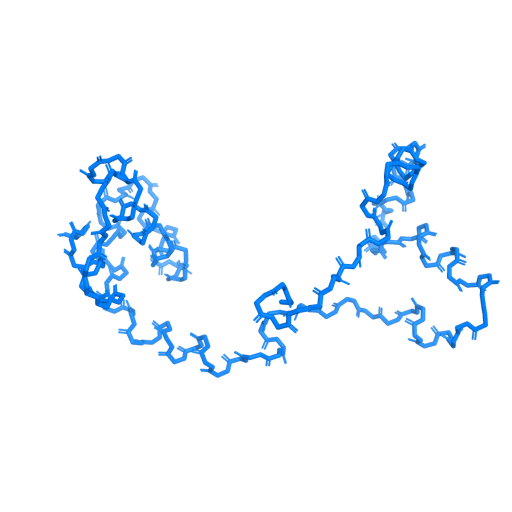105 LEU A N 1
ATOM 817 C CA . LEU A 1 105 ? -10.441 0.298 11.928 1.00 95.88 105 LEU A CA 1
ATOM 818 C C . LEU A 1 105 ? -11.097 1.257 12.926 1.00 95.88 105 LEU A C 1
ATOM 820 O O . LEU A 1 105 ? -11.994 2.004 12.538 1.00 95.88 105 LEU A O 1
ATOM 824 N N . GLY A 1 106 ? -10.622 1.279 14.175 1.00 95.50 106 GLY A N 1
ATOM 825 C CA . GLY A 1 106 ? -11.119 2.201 15.196 1.00 95.50 106 GLY A CA 1
ATOM 826 C C . GLY A 1 106 ? -10.925 3.664 14.797 1.00 95.50 106 GLY A C 1
ATOM 827 O O . GLY A 1 106 ? -11.871 4.447 14.847 1.00 95.50 106 GLY A O 1
ATOM 828 N N . LEU A 1 107 ? -9.738 4.024 14.298 1.00 95.44 107 LEU A N 1
ATOM 829 C CA . LEU A 1 107 ? -9.467 5.383 13.814 1.00 95.44 107 LEU A CA 1
ATOM 830 C C . LEU A 1 107 ? -10.332 5.757 12.614 1.00 95.44 107 LEU A C 1
ATOM 832 O O . LEU A 1 107 ? -10.838 6.877 12.537 1.00 95.44 107 LEU A O 1
ATOM 836 N N . PHE A 1 108 ? -10.518 4.830 11.676 1.00 95.00 108 PHE A N 1
ATOM 837 C CA . PHE A 1 108 ? -11.401 5.051 10.538 1.00 95.00 108 PHE A CA 1
ATOM 838 C C . PHE A 1 108 ? -12.838 5.323 10.997 1.00 95.00 108 PHE A C 1
ATOM 840 O O . PHE A 1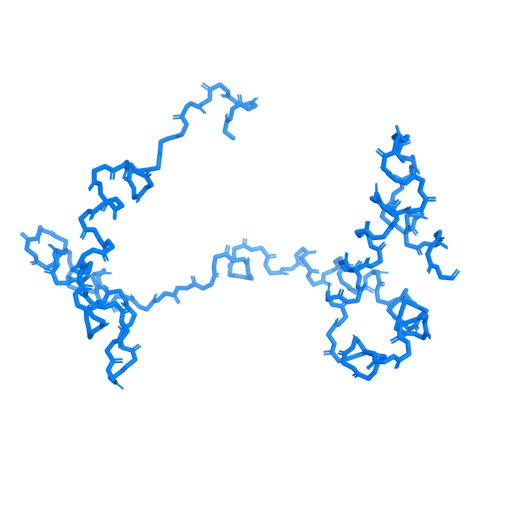 108 ? -13.461 6.280 10.532 1.00 95.00 108 PHE A O 1
ATOM 847 N N . GLU A 1 109 ? -13.349 4.530 11.939 1.00 94.06 109 GLU A N 1
ATOM 848 C CA . GLU A 1 109 ? -14.684 4.724 12.500 1.00 94.06 109 GLU A CA 1
ATOM 849 C C . GLU A 1 109 ? -14.807 6.077 13.219 1.00 94.06 109 GLU A C 1
ATOM 851 O O . GLU A 1 109 ? -15.737 6.846 12.949 1.00 94.06 109 GLU A O 1
ATOM 856 N N . ALA A 1 110 ? -13.830 6.410 14.064 1.00 93.81 110 ALA A N 1
ATOM 857 C CA . ALA A 1 110 ? -13.810 7.653 14.823 1.00 93.81 110 ALA A CA 1
ATOM 858 C C . ALA A 1 110 ? -13.796 8.888 13.911 1.00 93.81 110 ALA A C 1
ATOM 860 O O . ALA A 1 110 ? -14.500 9.864 14.180 1.00 93.81 110 ALA A O 1
ATOM 861 N N . MET A 1 111 ? -13.025 8.854 12.821 1.00 92.19 111 MET A N 1
ATOM 862 C CA . MET A 1 111 ? -12.861 9.997 11.918 1.00 92.19 111 MET A CA 1
ATOM 863 C C . MET A 1 111 ? -13.959 10.123 10.862 1.00 92.19 111 MET A C 1
ATOM 865 O O . MET A 1 111 ? -14.214 11.232 10.393 1.00 92.19 111 MET A O 1
ATOM 869 N N . HIS A 1 112 ? -14.566 9.014 10.435 1.00 91.94 112 HIS A N 1
ATOM 870 C CA . HIS A 1 112 ? -15.412 9.011 9.238 1.00 91.94 112 HIS A CA 1
ATOM 871 C C . HIS A 1 112 ? -16.832 8.492 9.461 1.00 91.94 112 HIS A C 1
ATOM 873 O O . HIS A 1 112 ? -17.693 8.759 8.621 1.00 91.94 112 HIS A O 1
ATOM 879 N N . ILE A 1 113 ? -17.105 7.777 10.556 1.00 92.50 113 ILE A N 1
ATOM 880 C CA . ILE A 1 113 ? -18.394 7.104 10.763 1.00 92.50 113 ILE A CA 1
ATOM 881 C C . ILE A 1 113 ? -19.240 7.782 11.842 1.00 92.50 113 ILE A C 1
ATOM 883 O O . ILE A 1 113 ? -20.389 8.108 11.550 1.00 92.50 113 ILE A O 1
ATOM 887 N N . LEU A 1 114 ? -18.698 8.043 13.040 1.00 87.25 114 LEU A N 1
ATOM 888 C CA . LEU A 1 114 ? -19.488 8.476 14.212 1.00 87.25 114 LEU A CA 1
ATOM 889 C C . LEU A 1 114 ? -20.375 9.721 13.982 1.00 87.25 114 LEU A C 1
ATOM 891 O O . LEU A 1 114 ? -21.460 9.806 14.551 1.00 87.25 114 LEU A O 1
ATOM 895 N N . ASP A 1 115 ? -19.983 10.650 13.108 1.00 86.38 115 ASP A N 1
ATOM 896 C CA . ASP A 1 115 ? -20.800 11.808 12.702 1.00 86.38 115 ASP A CA 1
ATOM 897 C C . ASP A 1 115 ? -20.896 11.985 11.169 1.00 86.38 115 ASP A C 1
ATOM 899 O O . ASP A 1 115 ? -21.346 13.020 10.655 1.00 86.38 115 ASP A O 1
ATOM 903 N N . GLY A 1 116 ? -20.477 10.957 10.425 1.00 87.19 116 GLY A N 1
ATOM 904 C CA . GLY A 1 116 ? -20.264 11.014 8.979 1.00 87.19 116 GLY A CA 1
ATOM 905 C C . GLY A 1 116 ? -19.041 11.837 8.559 1.00 87.19 116 GLY A C 1
ATOM 906 O O . GLY A 1 116 ? -19.001 12.306 7.421 1.00 87.19 116 GLY A O 1
ATOM 907 N N . GLY A 1 117 ? -18.087 12.074 9.467 1.00 84.44 117 GLY A N 1
ATOM 908 C CA . GLY A 1 117 ? -16.868 12.847 9.214 1.00 84.44 117 GLY A CA 1
ATOM 909 C C . GLY A 1 117 ? -17.131 14.333 8.979 1.00 84.44 117 GLY A C 1
ATOM 910 O O . GLY A 1 117 ? -16.393 14.984 8.238 1.00 84.44 117 GLY A O 1
ATOM 911 N N . ARG A 1 118 ? -18.224 14.863 9.539 1.00 86.88 118 ARG A N 1
ATOM 912 C CA . ARG A 1 118 ? -18.673 16.241 9.282 1.00 86.88 118 ARG A CA 1
ATOM 913 C C . ARG A 1 118 ? -17.921 17.260 10.120 1.00 86.88 118 ARG A C 1
ATOM 915 O O . ARG A 1 118 ? -17.712 18.380 9.654 1.00 86.88 118 ARG A O 1
ATOM 922 N N . ASN A 1 119 ? -17.522 16.888 11.331 1.00 86.25 119 ASN A N 1
ATOM 923 C CA . ASN A 1 119 ? -16.798 17.772 12.227 1.00 86.25 119 ASN A CA 1
ATOM 924 C C . ASN A 1 119 ? -15.332 17.374 12.318 1.00 86.25 119 ASN A C 1
ATOM 926 O O . ASN A 1 119 ? -14.961 16.200 12.316 1.00 86.25 119 ASN A O 1
ATOM 930 N N . LYS A 1 120 ? -14.475 18.387 12.452 1.00 82.62 120 LYS A N 1
ATOM 931 C CA . LYS A 1 120 ? -13.076 18.153 12.779 1.00 82.62 120 LYS A CA 1
ATOM 932 C C . LYS A 1 120 ? -13.003 17.551 14.182 1.00 82.62 120 LYS A C 1
ATOM 934 O O . LYS A 1 120 ? -13.452 18.174 15.142 1.00 82.62 120 LYS A O 1
ATOM 939 N N . ARG A 1 121 ? -12.394 16.372 14.291 1.00 85.88 121 ARG A N 1
ATOM 940 C CA . ARG A 1 121 ? -12.096 15.758 15.584 1.00 85.88 121 ARG A CA 1
ATOM 941 C C . ARG A 1 121 ? -10.960 16.498 16.292 1.00 85.88 121 ARG A C 1
ATOM 943 O O . ARG A 1 121 ? -10.059 17.038 15.643 1.00 85.88 121 ARG A O 1
ATOM 950 N N . VAL A 1 122 ? -11.040 16.553 17.615 1.00 87.25 122 VAL A N 1
ATOM 951 C CA . VAL A 1 122 ? -10.074 17.212 18.503 1.00 87.25 122 VAL A CA 1
ATOM 952 C C . VAL A 1 122 ? -9.535 16.154 19.456 1.00 87.25 122 VAL A C 1
ATOM 954 O O . VAL A 1 122 ? -10.280 15.253 19.817 1.00 87.25 122 VAL A O 1
ATOM 957 N N . GLY A 1 123 ? -8.269 16.279 19.848 1.00 90.88 123 GLY A N 1
ATOM 958 C CA . GLY A 1 123 ? -7.593 15.309 20.705 1.00 90.88 123 GLY A CA 1
ATOM 959 C C . GLY A 1 123 ? -6.441 14.608 19.996 1.00 90.88 123 GLY A C 1
ATOM 960 O O . GLY A 1 123 ? -6.124 14.916 18.837 1.00 90.88 123 GLY A O 1
ATOM 961 N N . ASP A 1 124 ? -5.794 13.708 20.721 1.00 93.19 124 ASP A N 1
ATOM 962 C CA . ASP A 1 124 ? -4.776 12.811 20.190 1.00 93.19 124 ASP A CA 1
ATOM 963 C C . ASP A 1 124 ? -5.384 11.494 19.666 1.00 93.19 124 ASP A C 1
ATOM 965 O O . ASP A 1 124 ? -6.596 11.329 19.555 1.00 93.19 124 ASP A O 1
ATOM 969 N N . VAL A 1 125 ? -4.531 10.556 19.256 1.00 93.06 125 VAL A N 1
ATOM 970 C CA . VAL A 1 125 ? -4.971 9.274 18.684 1.00 93.06 125 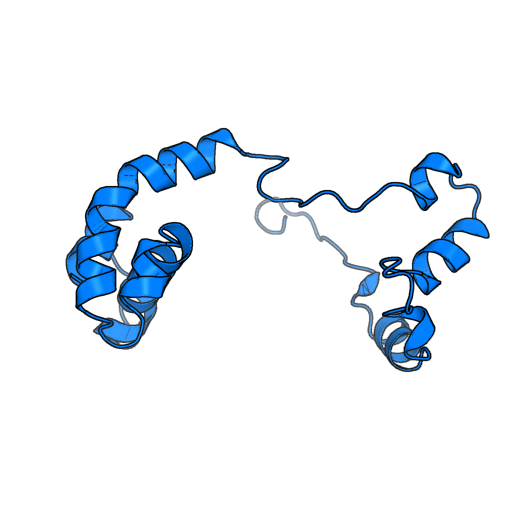VAL A CA 1
ATOM 971 C C . VAL A 1 125 ? -5.716 8.421 19.717 1.00 93.06 125 VAL A C 1
ATOM 973 O O . VAL A 1 125 ? -6.657 7.715 19.354 1.00 93.06 125 VAL A O 1
ATOM 976 N N . SER A 1 126 ? -5.327 8.505 20.988 1.00 95.06 126 SER A N 1
ATOM 977 C CA . SER A 1 126 ? -5.960 7.776 22.086 1.00 95.06 126 SER A CA 1
ATOM 978 C C . SER A 1 126 ? -7.358 8.320 22.358 1.00 95.06 126 SER A C 1
ATOM 980 O O . SER A 1 126 ? -8.295 7.528 22.469 1.00 95.06 126 SER A O 1
ATOM 982 N N . ASP A 1 127 ? -7.524 9.649 22.351 1.00 94.56 127 ASP A N 1
ATOM 983 C CA . ASP A 1 127 ? -8.838 10.295 22.459 1.00 94.56 127 ASP A CA 1
ATOM 984 C C . ASP A 1 127 ? -9.797 9.776 21.374 1.00 94.56 127 ASP A C 1
ATOM 986 O O . ASP A 1 127 ? -10.929 9.394 21.668 1.00 94.56 127 ASP A O 1
ATOM 990 N N . LEU A 1 128 ? -9.325 9.680 20.123 1.00 94.56 128 LEU A N 1
ATOM 991 C CA . LEU A 1 128 ? -10.133 9.180 19.004 1.00 94.56 128 LEU A CA 1
ATOM 992 C C . LEU A 1 128 ? -10.550 7.715 19.178 1.00 94.56 128 LEU A C 1
ATOM 994 O O . LEU A 1 128 ? -11.679 7.356 18.846 1.00 94.56 128 LEU A O 1
ATOM 998 N N . LEU A 1 129 ? -9.647 6.859 19.662 1.00 95.38 129 LEU A N 1
ATOM 999 C CA . LEU A 1 129 ? -9.944 5.441 19.876 1.00 95.38 129 LEU A CA 1
ATOM 1000 C C . LEU A 1 129 ? -10.894 5.220 21.054 1.00 95.38 129 LEU A C 1
ATOM 1002 O O . LEU A 1 129 ? -11.724 4.312 21.002 1.00 95.38 129 LEU A O 1
ATOM 1006 N N . GLN A 1 130 ? -10.817 6.065 22.083 1.00 94.00 130 GLN A N 1
ATOM 1007 C CA . GLN A 1 130 ? -11.727 6.029 23.225 1.00 94.00 130 GLN A CA 1
ATOM 1008 C C . GLN A 1 130 ? -13.189 6.235 22.797 1.00 94.00 130 GLN A C 1
ATOM 1010 O O . GLN A 1 130 ? -14.091 5.661 23.397 1.00 94.00 130 GLN A O 1
ATOM 1015 N N . GLU A 1 131 ? -13.441 7.024 21.750 1.00 91.94 131 GLU A N 1
ATOM 1016 C CA . GLU A 1 131 ? -14.801 7.301 21.274 1.00 91.94 131 GLU A CA 1
ATOM 1017 C C . GLU A 1 131 ? -15.506 6.096 20.628 1.00 91.94 131 GLU A C 1
ATOM 1019 O O . GLU A 1 131 ? -16.727 6.115 20.456 1.00 91.94 131 GLU A O 1
ATOM 1024 N N . VAL A 1 132 ? -14.757 5.069 20.218 1.00 91.38 132 VAL A N 1
ATOM 1025 C CA . VAL A 1 132 ? -15.290 3.931 19.449 1.00 91.38 132 VAL A CA 1
ATOM 1026 C C . VAL A 1 132 ? -15.336 2.620 20.230 1.00 91.38 132 VAL A C 1
ATOM 1028 O O . VAL A 1 132 ? -15.739 1.609 19.646 1.00 91.38 132 VAL A O 1
ATOM 1031 N N . ILE A 1 133 ? -14.973 2.634 21.514 1.00 88.75 133 ILE A N 1
ATOM 1032 C CA . ILE A 1 133 ? -14.950 1.470 22.416 1.00 88.75 133 ILE A CA 1
ATOM 1033 C C . ILE A 1 133 ? -16.097 1.528 23.421 1.00 88.75 133 ILE A C 1
ATOM 1035 O O . ILE A 1 133 ? -16.406 2.631 23.916 1.00 88.75 133 ILE A O 1
#